Protein AF-A0A2T4TBB6-F1 (afdb_monomer_lite)

Radius of gyration: 19.06 Å; chains: 1; bounding box: 46×28×63 Å

Foldseek 3Di:
DDQWDDDQFADDDDPQKDFPDTSVVVQVVQDPPAPAPDDQKTKGKDAADPPDGSVLVVVLQVVCCVPVVKHFGMKDDDPVVRMIMTMIGQADPVVSHRDPQDLLSSLLSRLSSCVSSVHDDPSPVSDPLSVLLNQCVVPVCSLVVVLVVCVPDPDDPVVNVVSNVVSVVSSCVSVVVDD

pLDDT: mean 86.75, std 10.64, range [50.31, 97.75]

Secondary structure (DSSP, 8-state):
--SSEE--SPPPP-SSEEESS-HHHHHHTS-TT---SS-SEEEEEEE--TT--HHHHHHHHHHHHHHH--EEEEEEEETTTTEEEEEEE-B-TTT-PBP---HHHHHHHHHHHHHHTT--S-TTTT-HHHHHHHHHHH-TTHHHHHHHHHHTS---HHHHHHHHHHHHHHHHHHTTS--

Sequence (179 aa):
MQIFKARNTDLDVTSESWSKASYKEMEERIPKNLRLPRKAIREVVVPIKKENTIEDLMRINAELLKIYKIDCFQCTIDRKEGKAHLLFDYLDKETGLSYVFNSSDQKMIYAMIMMMLKYSSDREDVGKRYFLLNYYKKDQDIYRKLLDDIQHKNFSKNNYSVLKDILEYVENVCEGKVK

Structure (mmCIF, N/CA/C/O backbone):
data_AF-A0A2T4TBB6-F1
#
_entry.id   AF-A0A2T4TBB6-F1
#
loop_
_atom_site.group_PDB
_atom_site.id
_atom_site.type_symbol
_atom_site.label_atom_id
_atom_site.label_alt_id
_atom_site.label_comp_id
_atom_site.label_asym_id
_atom_site.label_entity_id
_atom_site.label_seq_id
_atom_site.pdbx_PDB_ins_code
_atom_site.Cartn_x
_atom_site.Cartn_y
_atom_site.Cartn_z
_atom_site.occupancy
_atom_site.B_iso_or_equiv
_atom_site.auth_seq_id
_atom_site.auth_comp_id
_atom_site.auth_asym_id
_atom_site.auth_atom_id
_atom_site.pdbx_PDB_model_num
ATOM 1 N N . MET A 1 1 ? -6.679 13.427 -6.369 1.00 58.19 1 MET A N 1
ATOM 2 C CA . MET A 1 1 ? -5.274 12.995 -6.218 1.00 58.19 1 MET A CA 1
ATOM 3 C C . MET A 1 1 ? -5.067 11.685 -6.963 1.00 58.19 1 MET A C 1
ATOM 5 O O . MET A 1 1 ? -5.810 10.742 -6.716 1.00 58.19 1 MET A O 1
ATOM 9 N N . GLN A 1 2 ? -4.114 11.634 -7.893 1.00 74.00 2 GLN A N 1
ATOM 10 C CA . GLN A 1 2 ? -3.711 10.393 -8.555 1.00 74.00 2 GLN A CA 1
ATOM 11 C C . GLN A 1 2 ? -2.529 9.798 -7.780 1.00 74.00 2 GLN A C 1
ATOM 13 O O . GLN A 1 2 ? -1.459 10.402 -7.756 1.00 74.00 2 GLN A O 1
ATOM 18 N N . ILE A 1 3 ? -2.753 8.659 -7.118 1.00 88.12 3 ILE A N 1
ATOM 19 C CA . ILE A 1 3 ? -1.762 7.994 -6.257 1.00 88.12 3 ILE A CA 1
ATOM 20 C C . ILE A 1 3 ? -0.688 7.312 -7.110 1.00 88.12 3 ILE A C 1
ATOM 22 O O . ILE A 1 3 ? 0.501 7.498 -6.876 1.00 88.12 3 ILE A O 1
ATOM 26 N N . PHE A 1 4 ? -1.121 6.565 -8.128 1.00 88.88 4 PHE A N 1
ATOM 27 C CA . PHE A 1 4 ? -0.239 5.857 -9.049 1.00 88.88 4 PHE A CA 1
ATOM 28 C C . PHE A 1 4 ? -0.100 6.634 -10.356 1.00 88.88 4 PHE A C 1
ATOM 30 O O . PHE A 1 4 ? -1.068 6.804 -11.113 1.00 88.88 4 PHE A O 1
ATOM 37 N N . LYS A 1 5 ? 1.113 7.106 -10.637 1.00 89.69 5 LYS A N 1
ATOM 38 C CA . LYS A 1 5 ? 1.432 7.932 -11.807 1.00 89.69 5 LYS A CA 1
ATOM 39 C C . LYS A 1 5 ? 2.081 7.089 -12.894 1.00 89.69 5 LYS A C 1
ATOM 41 O O . LYS A 1 5 ? 2.821 6.155 -12.611 1.00 89.69 5 LYS A O 1
ATOM 46 N N . ALA A 1 6 ? 1.766 7.383 -14.152 1.00 88.81 6 ALA A N 1
ATOM 47 C CA . ALA A 1 6 ? 2.432 6.727 -15.272 1.00 88.81 6 ALA A CA 1
ATOM 48 C C . ALA A 1 6 ? 3.903 7.148 -15.322 1.00 88.81 6 ALA A C 1
ATOM 50 O O . ALA A 1 6 ? 4.198 8.332 -15.177 1.00 88.81 6 ALA A O 1
ATOM 51 N N . ARG A 1 7 ? 4.793 6.188 -15.561 1.00 89.94 7 ARG A N 1
ATOM 52 C CA . ARG A 1 7 ? 6.228 6.420 -15.744 1.00 89.94 7 ARG A CA 1
ATOM 53 C C . ARG A 1 7 ? 6.682 5.714 -17.020 1.00 89.94 7 ARG A C 1
ATOM 55 O O . ARG A 1 7 ? 6.031 4.758 -17.435 1.00 89.94 7 ARG A O 1
ATOM 62 N N . ASN A 1 8 ? 7.733 6.237 -17.653 1.00 90.81 8 ASN A N 1
ATOM 63 C CA . ASN A 1 8 ? 8.230 5.777 -18.962 1.00 90.81 8 ASN A CA 1
ATOM 64 C C . ASN A 1 8 ? 9.737 5.470 -18.946 1.00 90.81 8 ASN A C 1
ATOM 66 O O . ASN A 1 8 ? 10.369 5.411 -19.996 1.00 90.81 8 ASN A O 1
ATOM 70 N N . THR A 1 9 ? 10.322 5.409 -17.755 1.00 94.25 9 THR A N 1
ATOM 71 C CA . THR A 1 9 ? 11.757 5.278 -17.516 1.00 94.25 9 THR A CA 1
ATOM 72 C C . THR A 1 9 ? 11.966 4.521 -16.213 1.00 94.25 9 THR A C 1
ATOM 74 O O . THR A 1 9 ? 11.039 4.397 -15.404 1.00 94.25 9 THR A O 1
ATOM 77 N N . ASP A 1 10 ? 13.193 4.068 -15.995 1.00 96.62 10 ASP A N 1
ATOM 78 C CA . ASP A 1 10 ? 13.620 3.518 -14.715 1.00 96.62 10 ASP A CA 1
ATOM 79 C C . ASP A 1 10 ? 13.458 4.531 -13.565 1.00 96.62 10 ASP A C 1
ATOM 81 O O . ASP A 1 10 ? 13.313 5.752 -13.764 1.00 96.62 10 ASP A O 1
ATOM 85 N N . LEU A 1 11 ? 13.432 4.006 -12.341 1.00 96.19 11 LEU A N 1
ATOM 86 C CA . LEU A 1 11 ? 13.637 4.805 -11.139 1.00 96.19 11 LEU A CA 1
ATOM 87 C C . LEU A 1 11 ? 15.082 5.304 -11.087 1.00 96.19 11 LEU A C 1
ATOM 89 O O . LEU A 1 11 ? 16.001 4.638 -11.563 1.00 96.19 11 LEU A O 1
ATOM 93 N N . ASP A 1 12 ? 15.281 6.471 -10.481 1.00 94.19 12 ASP A N 1
ATOM 94 C CA . ASP A 1 12 ? 16.625 6.976 -10.228 1.00 94.19 12 ASP A CA 1
ATOM 95 C C . ASP A 1 12 ? 17.346 6.035 -9.252 1.00 94.19 12 ASP A C 1
ATOM 97 O O . ASP A 1 12 ? 16.758 5.553 -8.280 1.00 94.19 12 ASP A O 1
ATOM 101 N N . VAL A 1 13 ? 18.615 5.733 -9.526 1.00 91.19 13 VAL A N 1
ATOM 102 C CA . VAL A 1 13 ? 19.403 4.813 -8.699 1.00 91.19 13 VAL A CA 1
ATOM 103 C C . VAL A 1 13 ? 20.019 5.583 -7.537 1.00 91.19 13 VAL A C 1
ATOM 105 O O . VAL A 1 13 ? 20.773 6.536 -7.730 1.00 91.19 13 VAL A O 1
ATOM 108 N N . THR A 1 14 ? 19.727 5.139 -6.320 1.00 91.81 14 THR A N 1
ATOM 109 C CA . THR A 1 14 ? 20.380 5.585 -5.082 1.00 91.81 14 THR A CA 1
ATOM 110 C C . THR A 1 14 ? 21.224 4.453 -4.493 1.00 91.81 14 THR A C 1
ATOM 112 O O . THR A 1 14 ? 21.230 3.331 -4.998 1.00 91.81 14 THR A O 1
ATOM 115 N N . SER A 1 15 ? 21.915 4.716 -3.379 1.00 90.81 15 SER A N 1
ATOM 116 C CA . SER A 1 15 ? 22.608 3.672 -2.607 1.00 90.81 15 SER A CA 1
ATOM 117 C C . SER A 1 15 ? 21.672 2.584 -2.064 1.00 90.81 15 SER A C 1
ATOM 119 O O . SER A 1 15 ? 22.139 1.531 -1.648 1.00 90.81 15 SER A O 1
ATOM 121 N N . GLU A 1 16 ? 20.363 2.838 -2.045 1.00 95.69 16 GLU A N 1
ATOM 122 C CA . GLU A 1 16 ? 19.333 1.939 -1.531 1.00 95.69 16 GLU A CA 1
ATOM 123 C C . GLU A 1 16 ? 18.296 1.682 -2.625 1.00 95.69 16 GLU A C 1
ATOM 125 O O . GLU A 1 16 ? 17.169 2.177 -2.582 1.00 95.69 16 GLU A O 1
ATOM 130 N N . SER A 1 17 ? 18.715 0.945 -3.650 1.00 96.69 17 SER A N 1
ATOM 131 C CA . SER A 1 17 ? 17.880 0.590 -4.796 1.00 96.69 17 SER A CA 1
ATOM 132 C C . SER A 1 17 ? 17.883 -0.911 -5.028 1.00 96.69 17 SER A C 1
ATOM 134 O O . SER A 1 17 ? 18.902 -1.582 -4.870 1.00 96.69 17 SER A O 1
ATOM 136 N N . TRP A 1 18 ? 16.739 -1.431 -5.448 1.00 97.00 18 TRP A N 1
ATOM 137 C CA . TRP A 1 18 ? 16.577 -2.806 -5.886 1.00 97.00 18 TRP A CA 1
ATOM 138 C C . TRP A 1 18 ? 15.813 -2.828 -7.205 1.00 97.00 18 TRP A C 1
ATOM 140 O O . TRP A 1 18 ? 14.831 -2.107 -7.389 1.00 97.00 18 TRP A O 1
ATOM 150 N N . SER A 1 19 ? 16.255 -3.678 -8.127 1.00 95.94 19 SER A N 1
ATOM 151 C CA . SER A 1 19 ? 15.569 -3.906 -9.393 1.00 95.94 19 SER A CA 1
ATOM 152 C C . SER A 1 19 ? 15.673 -5.368 -9.801 1.00 95.94 19 SER A C 1
ATOM 154 O O . SER A 1 19 ? 16.696 -6.016 -9.586 1.00 95.94 19 SER A O 1
ATOM 156 N N . LYS A 1 20 ? 14.600 -5.889 -10.401 1.00 94.38 20 LYS A N 1
ATOM 157 C CA . LYS A 1 20 ? 14.594 -7.207 -11.062 1.00 94.38 20 LYS A CA 1
ATOM 158 C C . LYS A 1 20 ? 14.611 -7.113 -12.590 1.00 94.38 20 LYS A C 1
ATOM 160 O O . LYS A 1 20 ? 14.799 -8.122 -13.261 1.00 94.38 20 LYS A O 1
ATOM 165 N N . ALA A 1 21 ? 14.289 -5.935 -13.119 1.00 93.69 21 ALA A N 1
ATOM 166 C CA . ALA A 1 21 ? 14.206 -5.631 -14.540 1.00 93.69 21 ALA A CA 1
ATOM 167 C C . ALA A 1 21 ? 14.263 -4.111 -14.733 1.00 93.69 21 ALA A C 1
ATOM 169 O O . ALA A 1 21 ? 13.848 -3.347 -13.856 1.00 93.69 21 ALA A O 1
ATOM 170 N N . SER A 1 22 ? 14.736 -3.686 -15.895 1.00 94.88 22 SER A N 1
ATOM 171 C CA . SER A 1 22 ? 14.577 -2.328 -16.404 1.00 94.88 22 SER A CA 1
ATOM 172 C C . SER A 1 22 ? 13.144 -2.075 -16.881 1.00 94.88 22 SER A C 1
ATOM 174 O O . SER A 1 22 ? 12.382 -2.996 -17.192 1.00 94.88 22 SER A O 1
ATOM 176 N N . TYR A 1 23 ? 12.783 -0.802 -16.997 1.00 92.81 23 TYR A N 1
ATOM 177 C CA . TYR A 1 23 ? 11.550 -0.332 -17.606 1.00 92.81 23 TYR A CA 1
ATOM 178 C C . TYR A 1 23 ? 11.399 -0.912 -19.010 1.00 92.81 23 TYR A C 1
ATOM 180 O O . TYR A 1 23 ? 10.331 -1.414 -19.346 1.00 92.81 23 TYR A O 1
ATOM 188 N N . LYS A 1 24 ? 12.472 -0.885 -19.811 1.00 91.81 24 LYS A N 1
ATOM 189 C CA . LYS A 1 24 ? 12.450 -1.371 -21.193 1.00 91.81 24 LYS A CA 1
ATOM 190 C C . LYS A 1 24 ? 12.164 -2.871 -21.259 1.00 91.81 24 LYS A C 1
ATOM 192 O O . LYS A 1 24 ? 11.292 -3.286 -22.014 1.00 91.81 24 LYS A O 1
ATOM 197 N N . GLU A 1 25 ? 12.834 -3.675 -20.435 1.00 91.38 25 GLU A N 1
ATOM 198 C CA . GLU A 1 25 ? 12.564 -5.118 -20.360 1.00 91.38 25 GLU A CA 1
ATOM 199 C C . GLU A 1 25 ? 11.127 -5.404 -19.917 1.00 91.38 25 GLU A C 1
ATOM 201 O O . GLU A 1 25 ? 10.487 -6.317 -20.435 1.00 91.38 25 GLU A O 1
ATOM 206 N N . MET A 1 26 ? 10.601 -4.631 -18.963 1.00 88.44 26 MET A N 1
ATOM 207 C CA . MET A 1 26 ? 9.211 -4.779 -18.536 1.00 88.44 26 MET A CA 1
ATOM 208 C C . MET A 1 26 ? 8.227 -4.353 -19.617 1.00 88.44 26 MET A C 1
ATOM 210 O O . MET A 1 26 ? 7.221 -5.027 -19.800 1.00 88.44 26 MET A O 1
ATOM 214 N N . GLU A 1 27 ? 8.517 -3.285 -20.354 1.00 86.69 27 GLU A N 1
ATOM 215 C CA . GLU A 1 27 ? 7.702 -2.814 -21.471 1.00 86.69 27 GLU A CA 1
ATOM 216 C C . GLU A 1 27 ? 7.641 -3.845 -22.604 1.00 86.69 27 GLU A C 1
ATOM 218 O O . GLU A 1 27 ? 6.567 -4.106 -23.140 1.00 86.69 27 GLU A O 1
ATOM 223 N N . GLU A 1 28 ? 8.760 -4.499 -22.921 1.00 86.44 28 GLU A N 1
ATOM 224 C CA . GLU A 1 28 ? 8.825 -5.566 -23.927 1.00 86.44 28 GLU A CA 1
ATOM 225 C C . GLU A 1 28 ? 8.014 -6.811 -23.537 1.00 86.44 28 GLU A C 1
ATOM 227 O O . GLU A 1 28 ? 7.519 -7.524 -24.412 1.00 86.44 28 GLU A O 1
ATOM 232 N N . ARG A 1 29 ? 7.825 -7.054 -22.233 1.00 83.31 29 ARG A N 1
ATOM 233 C CA . ARG A 1 29 ? 6.976 -8.140 -21.714 1.00 83.31 29 ARG A CA 1
ATOM 234 C C . ARG A 1 29 ? 5.483 -7.833 -21.809 1.00 83.31 29 ARG A C 1
ATOM 236 O O . ARG A 1 29 ? 4.683 -8.750 -21.644 1.00 83.31 29 ARG A O 1
ATOM 243 N N . ILE A 1 30 ? 5.093 -6.582 -22.067 1.00 77.88 30 ILE A N 1
ATOM 244 C CA . ILE A 1 30 ? 3.693 -6.190 -22.254 1.00 77.88 30 ILE A CA 1
ATOM 245 C C . ILE A 1 30 ? 3.261 -6.587 -23.673 1.00 77.88 30 ILE A C 1
ATOM 247 O O . ILE A 1 30 ? 3.804 -6.057 -24.648 1.00 77.88 30 ILE A O 1
ATOM 251 N N . PRO A 1 31 ? 2.260 -7.469 -23.842 1.00 73.56 31 PRO A N 1
ATOM 252 C CA . PRO A 1 31 ? 1.823 -7.855 -25.178 1.00 73.56 31 PRO A CA 1
ATOM 253 C C . PRO A 1 31 ? 1.280 -6.653 -25.975 1.00 73.56 31 PRO A C 1
ATOM 255 O O . PRO A 1 31 ? 0.351 -5.961 -25.561 1.00 73.56 31 PRO A O 1
ATOM 258 N N . LYS A 1 32 ? 1.858 -6.399 -27.157 1.00 71.19 32 LYS A N 1
ATOM 259 C CA . LYS A 1 32 ? 1.544 -5.225 -28.005 1.00 71.19 32 LYS A CA 1
ATOM 260 C C . LYS A 1 32 ? 0.124 -5.233 -28.584 1.00 71.19 32 LYS A C 1
ATOM 262 O O . LYS A 1 32 ? -0.366 -4.206 -29.042 1.00 71.19 32 LYS A O 1
ATOM 267 N N . ASN A 1 33 ? -0.521 -6.396 -28.596 1.00 65.31 33 ASN A N 1
ATOM 268 C CA . ASN A 1 33 ? -1.897 -6.595 -29.045 1.00 65.31 33 ASN A CA 1
ATOM 269 C C . ASN A 1 33 ? -2.940 -6.190 -27.991 1.00 65.31 33 ASN A C 1
ATOM 271 O O . ASN A 1 33 ? -4.128 -6.114 -28.309 1.00 65.31 33 ASN A O 1
ATOM 275 N N . LEU A 1 34 ? -2.526 -5.910 -26.754 1.00 63.41 34 LEU A N 1
ATOM 276 C CA . LEU A 1 34 ? -3.431 -5.434 -25.721 1.00 63.41 34 LEU A CA 1
ATOM 277 C C . LEU A 1 34 ? -3.719 -3.946 -25.894 1.00 63.41 34 LEU A C 1
ATOM 279 O O . LEU A 1 34 ? -2.840 -3.091 -25.774 1.00 63.41 34 LEU A O 1
ATOM 283 N N . ARG A 1 35 ? -4.996 -3.615 -26.097 1.00 54.56 35 ARG A N 1
ATOM 284 C CA . ARG A 1 35 ? -5.478 -2.241 -25.940 1.00 54.56 35 ARG A CA 1
ATOM 285 C C . ARG A 1 35 ? -5.531 -1.907 -24.458 1.00 54.56 35 ARG A C 1
ATOM 287 O O . ARG A 1 35 ? -6.540 -2.135 -23.797 1.00 54.56 35 ARG A O 1
ATOM 294 N N . LEU A 1 36 ? -4.435 -1.370 -23.939 1.00 58.19 36 LEU A N 1
ATOM 295 C CA . LEU A 1 36 ? -4.391 -0.914 -22.560 1.00 58.19 36 LEU A CA 1
ATOM 296 C C . LEU A 1 36 ? -5.094 0.446 -22.450 1.00 58.19 36 LEU A C 1
ATOM 298 O O . LEU A 1 36 ? -4.666 1.402 -23.100 1.00 58.19 36 LEU A O 1
ATOM 302 N N . PRO A 1 37 ? -6.146 0.589 -21.623 1.00 50.31 37 PRO A N 1
ATOM 303 C CA . PRO A 1 37 ? -6.841 1.866 -21.455 1.00 50.31 37 PRO A CA 1
ATOM 304 C C . PRO A 1 37 ? -5.953 2.946 -20.812 1.00 50.31 37 PRO A C 1
ATOM 306 O O . PRO A 1 37 ? -6.289 4.128 -20.861 1.00 50.31 37 PRO A O 1
ATOM 309 N N . ARG A 1 38 ? -4.823 2.564 -20.194 1.00 60.06 38 ARG A N 1
ATOM 310 C CA . ARG A 1 38 ? -3.782 3.443 -19.633 1.00 60.06 38 ARG A CA 1
ATOM 311 C C . ARG A 1 38 ? -2.427 2.708 -19.683 1.00 60.06 38 ARG A C 1
ATOM 313 O O . ARG A 1 38 ? -2.425 1.487 -19.731 1.00 60.06 38 ARG A O 1
ATOM 320 N N . LYS A 1 39 ? -1.275 3.402 -19.611 1.00 72.12 39 LYS A N 1
ATOM 321 C CA . LYS A 1 39 ? 0.066 2.744 -19.629 1.00 72.12 39 LYS A CA 1
ATOM 322 C C . LYS A 1 39 ? 0.150 1.624 -18.565 1.00 72.12 39 LYS A C 1
ATOM 324 O O . LYS A 1 39 ? -0.383 1.843 -17.487 1.00 72.12 39 LYS A O 1
ATOM 329 N N . ALA A 1 40 ? 0.786 0.475 -18.782 1.00 78.56 40 ALA A N 1
ATOM 330 C CA . ALA A 1 40 ? 0.776 -0.595 -17.760 1.00 78.56 40 ALA A CA 1
ATOM 331 C C . ALA A 1 40 ? 1.670 -0.289 -16.547 1.00 78.56 40 ALA A C 1
ATOM 333 O O . ALA A 1 40 ? 1.382 -0.719 -15.436 1.00 78.56 40 ALA A O 1
ATOM 334 N N . ILE A 1 41 ? 2.751 0.463 -16.759 1.00 88.94 41 ILE A N 1
ATOM 335 C CA . ILE A 1 41 ? 3.777 0.694 -15.741 1.00 88.94 41 ILE A CA 1
ATOM 336 C C . ILE A 1 41 ? 3.447 1.944 -14.922 1.00 88.94 41 ILE A C 1
ATOM 338 O O . ILE A 1 41 ? 3.109 3.007 -15.467 1.00 88.94 41 ILE A O 1
ATOM 342 N N . ARG A 1 42 ? 3.492 1.814 -13.596 1.00 90.06 42 ARG A N 1
ATOM 343 C CA . ARG A 1 42 ? 3.066 2.854 -12.657 1.00 90.06 42 ARG A CA 1
ATOM 344 C C . ARG A 1 42 ? 4.021 2.999 -11.497 1.00 90.06 42 ARG A C 1
ATOM 346 O O . ARG A 1 42 ? 4.408 2.018 -10.881 1.00 90.06 42 ARG A O 1
ATOM 353 N N . GLU A 1 43 ? 4.308 4.241 -11.157 1.00 93.69 43 GLU A N 1
ATOM 354 C CA . GLU A 1 43 ? 5.037 4.595 -9.956 1.00 93.69 43 GLU A CA 1
ATOM 355 C C . GLU A 1 43 ? 4.072 5.007 -8.847 1.00 93.69 43 GLU A C 1
ATOM 357 O O . GLU A 1 43 ? 3.118 5.761 -9.079 1.00 93.69 43 GLU A O 1
ATOM 362 N N . VAL A 1 44 ? 4.370 4.562 -7.633 1.00 93.56 44 VAL A N 1
ATOM 363 C CA . VAL A 1 44 ? 3.873 5.172 -6.402 1.00 93.56 44 VAL A CA 1
ATOM 364 C C . VAL A 1 44 ? 5.048 5.696 -5.598 1.00 93.56 44 VAL A C 1
ATOM 366 O O . VAL A 1 44 ? 6.106 5.071 -5.525 1.00 93.56 44 VAL A O 1
ATOM 369 N N . VAL A 1 45 ? 4.831 6.853 -4.987 1.00 94.56 45 VAL A N 1
ATOM 370 C CA . VAL A 1 45 ? 5.788 7.476 -4.083 1.00 94.56 45 VAL A CA 1
ATOM 371 C C . VAL A 1 45 ? 5.157 7.504 -2.705 1.00 94.56 45 VAL A C 1
ATOM 373 O O . VAL A 1 45 ? 4.037 7.994 -2.550 1.00 94.56 45 VAL A O 1
ATOM 376 N N . VAL A 1 46 ? 5.860 6.958 -1.721 1.00 93.62 46 VAL A N 1
ATOM 377 C CA . VAL A 1 46 ? 5.392 6.865 -0.337 1.00 93.62 46 VAL A CA 1
ATOM 378 C C . VAL A 1 46 ? 6.420 7.486 0.597 1.00 93.62 46 VAL A C 1
ATOM 380 O O . VAL A 1 46 ? 7.619 7.325 0.370 1.00 93.62 46 VAL A O 1
ATOM 383 N N . PRO A 1 47 ? 6.001 8.207 1.644 1.00 93.19 47 PRO A N 1
ATOM 384 C CA . PRO A 1 47 ? 6.936 8.650 2.658 1.00 93.19 47 PRO A CA 1
ATOM 385 C C . PRO A 1 47 ? 7.424 7.450 3.477 1.00 93.19 47 PRO A C 1
ATOM 387 O O . PRO A 1 47 ? 6.704 6.468 3.680 1.00 93.19 47 PRO A O 1
ATOM 390 N N . ILE A 1 48 ? 8.653 7.552 3.964 1.00 93.50 48 ILE A N 1
ATOM 391 C CA . ILE A 1 48 ? 9.292 6.529 4.790 1.00 93.50 48 ILE A CA 1
ATOM 392 C C . ILE A 1 48 ? 9.837 7.143 6.074 1.00 93.50 48 ILE A C 1
ATOM 394 O O . ILE A 1 48 ? 10.043 8.352 6.185 1.00 93.50 48 ILE A O 1
ATOM 398 N N . LYS A 1 49 ? 10.096 6.289 7.055 1.00 93.38 49 LYS A N 1
ATOM 399 C CA . LYS A 1 49 ? 10.859 6.620 8.253 1.00 93.38 49 LYS A CA 1
ATOM 400 C C . LYS A 1 49 ? 12.330 6.255 8.076 1.00 93.38 49 LYS A C 1
ATOM 402 O O . LYS A 1 49 ? 12.709 5.530 7.154 1.00 93.38 49 LYS A O 1
ATOM 407 N N . LYS A 1 50 ? 13.167 6.742 8.993 1.00 93.31 50 LYS A N 1
ATOM 408 C CA . LYS A 1 50 ? 14.615 6.496 8.980 1.00 93.31 50 LYS A CA 1
ATOM 409 C C . LYS A 1 50 ? 14.942 5.003 9.087 1.00 93.31 50 LYS A C 1
ATOM 411 O O . LYS A 1 50 ? 15.900 4.552 8.478 1.00 93.31 50 LYS A O 1
ATOM 416 N N . GLU A 1 51 ? 14.139 4.255 9.836 1.00 94.56 51 GLU A N 1
ATOM 417 C CA . GLU A 1 51 ? 14.313 2.822 10.062 1.00 94.56 51 GLU A CA 1
ATOM 418 C C . GLU A 1 51 ? 13.823 1.929 8.913 1.00 94.56 51 GLU A C 1
ATOM 420 O O . GLU A 1 51 ? 14.148 0.747 8.915 1.00 94.56 51 GLU A O 1
ATOM 425 N N . ASN A 1 52 ? 13.046 2.450 7.953 1.00 96.00 52 ASN A N 1
ATOM 426 C CA . ASN A 1 52 ? 12.571 1.628 6.838 1.00 96.00 52 ASN A CA 1
ATOM 427 C C . ASN A 1 52 ? 13.719 1.303 5.881 1.00 96.00 52 ASN A C 1
ATOM 429 O O . ASN A 1 52 ? 14.465 2.215 5.530 1.00 96.00 52 ASN A O 1
ATOM 433 N N . THR A 1 53 ? 13.830 0.055 5.424 1.00 96.50 53 THR A N 1
ATOM 434 C CA . THR A 1 53 ? 14.910 -0.414 4.534 1.00 96.50 53 THR A CA 1
ATOM 435 C C . THR A 1 53 ? 14.397 -0.880 3.170 1.00 96.50 53 THR A C 1
ATOM 437 O O . THR A 1 53 ? 13.190 -1.012 2.949 1.00 96.50 53 THR A O 1
ATOM 440 N N . ILE A 1 54 ? 15.308 -1.159 2.233 1.00 96.44 54 ILE A N 1
ATOM 441 C CA . ILE A 1 54 ? 14.940 -1.723 0.927 1.00 96.44 54 ILE A CA 1
ATOM 442 C C . ILE A 1 54 ? 14.260 -3.097 1.082 1.00 96.44 54 ILE A C 1
ATOM 444 O O . ILE A 1 54 ? 13.306 -3.403 0.368 1.00 96.44 54 ILE A O 1
ATOM 448 N N . GLU A 1 55 ? 14.652 -3.890 2.084 1.00 96.00 55 GLU A N 1
ATOM 449 C CA . GLU A 1 55 ? 14.030 -5.179 2.406 1.00 96.00 55 GLU A CA 1
ATOM 450 C C . GLU A 1 55 ? 12.588 -5.025 2.906 1.00 96.00 55 GLU A C 1
ATOM 452 O O . GLU A 1 55 ? 11.762 -5.901 2.642 1.00 96.00 55 GLU A O 1
ATOM 457 N N . ASP A 1 56 ? 12.244 -3.925 3.595 1.00 96.56 56 ASP A N 1
ATOM 458 C CA . ASP A 1 56 ? 10.840 -3.614 3.903 1.00 96.56 56 ASP A CA 1
ATOM 459 C C . ASP A 1 56 ? 10.027 -3.457 2.614 1.00 96.56 56 ASP A C 1
ATOM 461 O O . ASP A 1 56 ? 8.941 -4.029 2.495 1.00 96.56 56 ASP A O 1
ATOM 465 N N . LEU A 1 57 ? 10.565 -2.730 1.628 1.00 96.44 57 LEU A N 1
ATOM 466 C CA . LEU A 1 57 ? 9.910 -2.530 0.331 1.00 96.44 57 LEU A CA 1
ATOM 467 C C . LEU A 1 57 ? 9.778 -3.845 -0.446 1.00 96.44 57 LEU A C 1
ATOM 469 O O . LEU A 1 57 ? 8.741 -4.092 -1.062 1.00 96.44 57 LEU A O 1
ATOM 473 N N . MET A 1 58 ? 10.776 -4.728 -0.369 1.00 94.94 58 MET A N 1
ATOM 474 C CA . MET A 1 58 ? 10.700 -6.065 -0.968 1.00 94.94 58 MET A CA 1
ATOM 475 C C . MET A 1 58 ? 9.642 -6.949 -0.291 1.00 94.94 58 MET A C 1
ATOM 477 O O . MET A 1 58 ? 8.904 -7.656 -0.979 1.00 94.94 58 MET A O 1
ATOM 481 N N . ARG A 1 59 ? 9.504 -6.890 1.041 1.00 95.56 59 ARG A N 1
ATOM 482 C CA . ARG A 1 59 ? 8.419 -7.585 1.760 1.00 95.56 59 ARG A CA 1
ATOM 483 C C . ARG A 1 59 ? 7.044 -7.065 1.351 1.00 95.56 59 ARG A C 1
ATOM 485 O O . ARG A 1 59 ? 6.125 -7.853 1.149 1.00 95.56 59 ARG A O 1
ATOM 492 N N . ILE A 1 60 ? 6.911 -5.749 1.199 1.00 94.81 60 ILE A N 1
ATOM 493 C CA . ILE A 1 60 ? 5.685 -5.117 0.699 1.00 94.81 60 ILE A CA 1
ATOM 494 C C . ILE A 1 60 ? 5.367 -5.614 -0.711 1.00 94.81 60 ILE A C 1
ATOM 496 O O . ILE A 1 60 ? 4.223 -5.976 -0.973 1.00 94.81 60 ILE A O 1
ATOM 500 N N . ASN A 1 61 ? 6.365 -5.698 -1.595 1.00 93.25 61 ASN A N 1
ATOM 501 C CA . ASN A 1 61 ? 6.171 -6.251 -2.932 1.00 93.25 61 ASN A CA 1
ATOM 502 C C . ASN A 1 61 ? 5.598 -7.677 -2.893 1.00 93.25 61 ASN A C 1
ATOM 504 O O . ASN A 1 61 ? 4.608 -7.957 -3.563 1.00 93.25 61 ASN A O 1
ATOM 508 N N . ALA A 1 62 ? 6.177 -8.563 -2.080 1.00 92.75 62 ALA A N 1
ATOM 509 C CA . ALA A 1 62 ? 5.712 -9.946 -1.975 1.00 92.75 62 ALA A CA 1
ATOM 510 C C . ALA A 1 62 ? 4.231 -10.040 -1.555 1.00 92.75 62 ALA A C 1
ATOM 512 O O . ALA A 1 62 ? 3.465 -10.814 -2.132 1.00 92.75 62 ALA A O 1
ATOM 513 N N . GLU A 1 63 ? 3.805 -9.215 -0.597 1.00 92.44 63 GLU A N 1
ATOM 514 C CA . GLU A 1 63 ? 2.406 -9.167 -0.159 1.00 92.44 63 GLU A CA 1
ATOM 515 C C . GLU A 1 63 ? 1.475 -8.562 -1.223 1.00 92.44 63 GLU A C 1
ATOM 517 O O . GLU A 1 63 ? 0.371 -9.064 -1.445 1.00 92.44 63 GLU A O 1
ATOM 522 N N . LEU A 1 64 ? 1.917 -7.521 -1.936 1.00 90.19 64 LEU A N 1
ATOM 523 C CA . LEU A 1 64 ? 1.144 -6.926 -3.029 1.00 90.19 64 LEU A CA 1
ATOM 524 C C . LEU A 1 64 ? 0.957 -7.896 -4.199 1.00 90.19 64 LEU A C 1
ATOM 526 O O . LEU A 1 64 ? -0.155 -8.013 -4.716 1.00 90.19 64 LEU A O 1
ATOM 530 N N . LEU A 1 65 ? 1.998 -8.644 -4.560 1.00 88.50 65 LEU A N 1
ATOM 531 C CA . LEU A 1 65 ? 1.916 -9.689 -5.576 1.00 88.50 65 LEU A CA 1
ATOM 532 C C . LEU A 1 65 ? 0.948 -10.796 -5.156 1.00 88.50 65 LEU A C 1
ATOM 534 O O . LEU A 1 65 ? 0.152 -11.269 -5.964 1.00 88.50 65 LEU A O 1
ATOM 538 N N . LYS A 1 66 ? 0.962 -11.189 -3.880 1.00 88.00 66 LYS A N 1
ATOM 539 C CA . LYS A 1 66 ? 0.062 -12.217 -3.351 1.00 88.00 66 LYS A CA 1
ATOM 540 C C . LYS A 1 66 ? -1.409 -11.795 -3.412 1.00 88.00 66 LYS A C 1
ATOM 542 O O . LYS A 1 66 ? -2.240 -12.590 -3.850 1.00 88.00 66 LYS A O 1
ATOM 547 N N . ILE A 1 67 ? -1.722 -10.573 -2.974 1.00 86.00 67 ILE A N 1
ATOM 548 C CA . ILE A 1 67 ? -3.104 -10.096 -2.785 1.00 86.00 67 ILE A CA 1
ATOM 549 C C . ILE A 1 67 ? -3.682 -9.475 -4.060 1.00 86.00 67 ILE A C 1
ATOM 551 O O . ILE A 1 67 ? -4.826 -9.749 -4.411 1.00 86.00 67 ILE A O 1
ATOM 555 N N . TYR A 1 68 ? -2.905 -8.634 -4.741 1.00 83.50 68 TYR A N 1
ATOM 556 C CA . TYR A 1 68 ? -3.368 -7.819 -5.868 1.00 83.50 68 TYR A CA 1
ATOM 557 C C . TYR A 1 68 ? -2.802 -8.268 -7.215 1.00 83.50 68 TYR A C 1
ATOM 559 O O . TYR A 1 68 ? -3.164 -7.681 -8.231 1.00 83.50 68 TYR A O 1
ATOM 567 N N . LYS A 1 69 ? -1.915 -9.276 -7.236 1.00 83.12 69 LYS A N 1
ATOM 568 C CA . LYS A 1 69 ? -1.244 -9.769 -8.453 1.00 83.12 69 LYS A CA 1
ATOM 569 C C . LYS A 1 69 ? -0.430 -8.698 -9.193 1.00 83.12 69 LYS A C 1
ATOM 571 O O . LYS A 1 69 ? -0.110 -8.879 -10.360 1.00 83.12 69 LYS A O 1
ATOM 576 N N . ILE A 1 70 ? -0.063 -7.613 -8.505 1.00 84.75 70 ILE A N 1
ATOM 577 C CA . ILE A 1 70 ? 0.824 -6.567 -9.030 1.00 84.75 70 ILE A CA 1
ATOM 578 C C . ILE A 1 70 ? 2.254 -6.831 -8.608 1.00 84.75 70 ILE A C 1
ATOM 580 O O . ILE A 1 70 ? 2.497 -7.236 -7.471 1.00 84.75 70 ILE A O 1
ATOM 584 N N . ASP A 1 71 ? 3.201 -6.552 -9.492 1.00 88.31 71 ASP A N 1
ATOM 585 C CA . ASP A 1 71 ? 4.594 -6.870 -9.240 1.00 88.31 71 ASP A CA 1
ATOM 586 C C . ASP A 1 71 ? 5.443 -5.593 -9.283 1.00 88.31 71 ASP A C 1
ATOM 588 O O . ASP A 1 71 ? 5.635 -4.957 -10.323 1.00 88.31 71 ASP A O 1
ATOM 592 N N . CYS A 1 72 ? 5.978 -5.200 -8.128 1.00 93.00 72 CYS A N 1
ATOM 593 C CA . CYS A 1 72 ? 7.003 -4.166 -8.050 1.00 93.00 72 CYS A CA 1
ATOM 594 C C . CYS A 1 72 ? 8.278 -4.720 -8.683 1.00 93.00 72 CYS A C 1
ATOM 596 O O . CYS A 1 72 ? 8.781 -5.779 -8.293 1.00 93.00 72 CYS A O 1
ATOM 598 N N . PHE A 1 73 ? 8.799 -4.048 -9.700 1.00 94.12 73 PHE A N 1
ATOM 599 C CA . PHE A 1 73 ? 10.017 -4.474 -10.384 1.00 94.12 73 PHE A CA 1
ATOM 600 C C . PHE A 1 73 ? 11.211 -3.563 -10.127 1.00 94.12 73 PHE A C 1
ATOM 602 O O . PHE A 1 73 ? 12.341 -3.988 -10.370 1.00 94.12 73 PHE A O 1
ATOM 609 N N . GLN A 1 74 ? 10.971 -2.367 -9.587 1.00 96.88 74 GLN A N 1
ATOM 610 C CA . GLN A 1 74 ? 12.011 -1.488 -9.065 1.00 96.88 74 GLN A CA 1
ATOM 611 C C . GLN A 1 74 ? 11.526 -0.786 -7.810 1.00 96.88 74 GLN A C 1
ATOM 613 O O . GLN A 1 74 ? 10.388 -0.317 -7.755 1.00 96.88 74 GLN A O 1
ATOM 618 N N . CYS A 1 75 ? 12.408 -0.649 -6.834 1.00 97.38 75 CYS A N 1
ATOM 619 C CA . CYS A 1 75 ? 12.210 0.272 -5.735 1.00 97.38 75 CYS A CA 1
ATOM 620 C C . CYS A 1 75 ? 13.506 1.001 -5.396 1.00 97.38 75 CYS A C 1
ATOM 622 O O . CYS A 1 75 ? 14.595 0.439 -5.476 1.00 97.38 75 CYS A O 1
ATOM 624 N N . THR A 1 76 ? 13.354 2.255 -4.994 1.00 97.56 76 THR A N 1
ATOM 625 C CA . THR A 1 76 ? 14.447 3.141 -4.604 1.00 97.56 76 THR A CA 1
ATOM 626 C C . THR A 1 76 ? 14.041 3.874 -3.339 1.00 97.56 76 THR A C 1
ATOM 628 O O . THR A 1 76 ? 12.901 4.331 -3.222 1.00 97.56 76 THR A O 1
ATOM 631 N N . ILE A 1 77 ? 14.975 4.034 -2.408 1.00 97.75 77 ILE A N 1
ATOM 632 C CA . ILE A 1 77 ? 14.829 4.941 -1.274 1.00 97.75 77 ILE A CA 1
ATOM 633 C C . ILE A 1 77 ? 15.623 6.224 -1.532 1.00 97.75 77 ILE A C 1
ATOM 635 O O . ILE A 1 77 ? 16.842 6.193 -1.706 1.00 97.75 77 ILE A O 1
ATOM 639 N N . ASP A 1 78 ? 14.925 7.359 -1.501 1.00 96.50 78 ASP A N 1
ATOM 640 C CA . ASP A 1 78 ? 15.515 8.692 -1.440 1.00 96.50 78 ASP A CA 1
ATOM 641 C C . ASP A 1 78 ? 15.467 9.200 0.009 1.00 96.50 78 ASP A C 1
ATOM 643 O O . ASP A 1 78 ? 14.443 9.668 0.521 1.00 96.50 78 ASP A O 1
ATOM 647 N N . ARG A 1 79 ? 16.614 9.113 0.691 1.00 94.94 79 ARG A N 1
ATOM 648 C CA . ARG A 1 79 ? 16.769 9.590 2.073 1.00 94.94 79 ARG A CA 1
ATOM 649 C C . ARG A 1 79 ? 16.757 11.109 2.196 1.00 94.94 79 ARG A C 1
ATOM 651 O O . ARG A 1 79 ? 16.424 11.604 3.269 1.00 94.94 79 ARG A O 1
ATOM 658 N N . LYS A 1 80 ? 17.110 11.842 1.137 1.00 93.81 80 LYS A N 1
ATOM 659 C CA . LYS A 1 80 ? 17.104 13.309 1.137 1.00 93.81 80 LYS A CA 1
ATOM 660 C C . LYS A 1 80 ? 15.670 13.828 1.144 1.00 93.81 80 LYS A C 1
ATOM 662 O O . LYS A 1 80 ? 15.374 14.783 1.854 1.00 93.81 80 LYS A O 1
ATOM 667 N N . GLU A 1 81 ? 14.786 13.175 0.395 1.00 93.44 81 GLU A N 1
ATOM 668 C CA . GLU A 1 81 ? 13.360 13.509 0.371 1.00 93.44 81 GLU A CA 1
ATOM 669 C C . GLU A 1 81 ? 12.526 12.777 1.431 1.00 93.44 81 GLU A C 1
ATOM 671 O O . GLU A 1 81 ? 11.368 13.138 1.650 1.00 93.44 81 GLU A O 1
ATOM 676 N N . GLY A 1 82 ? 13.085 11.756 2.088 1.00 94.00 82 GLY A N 1
ATOM 677 C CA . GLY A 1 82 ? 12.355 10.928 3.049 1.00 94.00 82 GLY A CA 1
ATOM 678 C C . GLY A 1 82 ? 11.259 10.093 2.384 1.00 94.00 82 GLY A C 1
ATOM 679 O O . GLY A 1 82 ? 10.183 9.906 2.960 1.00 94.00 82 GLY A O 1
ATOM 680 N N . LYS A 1 83 ? 11.508 9.614 1.159 1.00 95.31 83 LYS A N 1
ATOM 681 C CA . LYS A 1 83 ? 10.528 8.894 0.337 1.00 95.31 83 LYS A CA 1
ATOM 682 C C . LYS A 1 83 ? 11.096 7.602 -0.230 1.00 95.31 83 LYS A C 1
ATOM 684 O O . LYS A 1 83 ? 12.294 7.467 -0.457 1.00 95.31 83 LYS A O 1
ATOM 689 N N . ALA A 1 84 ? 10.198 6.669 -0.502 1.00 96.75 84 ALA A N 1
ATOM 690 C CA . ALA A 1 84 ? 10.451 5.527 -1.353 1.00 96.75 84 ALA A CA 1
ATOM 691 C C . ALA A 1 84 ? 9.644 5.652 -2.643 1.00 96.75 84 ALA A C 1
ATOM 693 O O . ALA A 1 84 ? 8.476 6.047 -2.636 1.00 96.75 84 ALA A O 1
ATOM 694 N N . HIS A 1 85 ? 10.282 5.269 -3.736 1.00 97.44 85 HIS A N 1
ATOM 695 C CA . HIS A 1 85 ? 9.709 5.177 -5.064 1.00 97.44 85 HIS A CA 1
ATOM 696 C C . HIS A 1 85 ? 9.573 3.699 -5.405 1.00 97.44 85 HIS A C 1
ATOM 698 O O . HIS A 1 85 ? 10.517 2.933 -5.217 1.00 97.44 85 HIS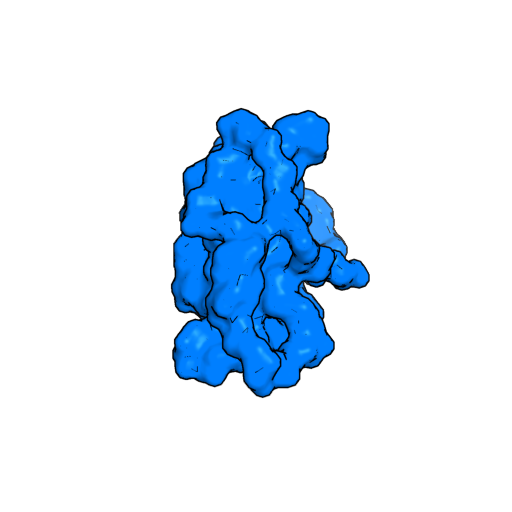 A O 1
ATOM 704 N N . LEU A 1 86 ? 8.396 3.280 -5.859 1.00 96.44 86 LEU A N 1
ATOM 705 C CA . LEU A 1 86 ? 8.117 1.895 -6.221 1.00 96.44 86 LEU A CA 1
ATOM 706 C C . LEU A 1 86 ? 7.462 1.858 -7.597 1.00 96.44 86 LEU A C 1
ATOM 708 O O . LEU A 1 86 ? 6.444 2.518 -7.821 1.00 96.44 86 LEU A O 1
ATOM 712 N N . LEU A 1 87 ? 8.037 1.075 -8.503 1.00 95.25 87 LEU A N 1
ATOM 713 C CA . LEU A 1 87 ? 7.610 0.944 -9.888 1.00 95.25 87 LEU A CA 1
ATOM 714 C C . LEU A 1 87 ? 6.989 -0.434 -10.114 1.00 95.25 87 LEU A C 1
ATOM 716 O O . LEU A 1 87 ? 7.641 -1.464 -9.950 1.00 95.25 87 LEU A O 1
ATOM 720 N N . PHE A 1 88 ? 5.717 -0.432 -10.493 1.00 91.56 88 PHE A N 1
ATOM 721 C CA . PHE A 1 88 ? 4.876 -1.613 -10.642 1.00 91.56 88 PHE A CA 1
ATOM 722 C C . PHE A 1 88 ? 4.510 -1.861 -12.098 1.00 91.56 88 PHE A C 1
ATOM 724 O O . PHE A 1 88 ? 4.288 -0.910 -12.856 1.00 91.56 88 PHE A O 1
ATOM 731 N N . ASP A 1 89 ? 4.351 -3.133 -12.456 1.00 86.56 89 ASP A N 1
ATOM 732 C CA . ASP A 1 89 ? 3.545 -3.527 -13.605 1.00 86.56 89 ASP A CA 1
ATOM 733 C C . ASP A 1 89 ? 2.090 -3.772 -13.167 1.00 86.56 89 ASP A C 1
ATOM 735 O O . ASP A 1 89 ? 1.788 -4.427 -12.172 1.00 86.56 89 ASP A O 1
ATOM 739 N N . TYR A 1 90 ? 1.138 -3.163 -13.869 1.00 81.12 90 TYR A N 1
ATOM 740 C CA . TYR A 1 90 ? -0.284 -3.446 -13.672 1.00 81.12 90 TYR A CA 1
ATOM 741 C C . TYR A 1 90 ? -0.731 -4.399 -14.769 1.00 81.12 90 TYR A C 1
ATOM 743 O O . TYR A 1 90 ? -1.484 -4.016 -15.664 1.00 81.12 90 TYR A O 1
ATOM 751 N N . LEU A 1 91 ? -0.206 -5.620 -14.718 1.00 74.88 91 LEU A N 1
ATOM 752 C CA . LEU A 1 91 ? -0.470 -6.683 -15.677 1.00 74.88 91 LEU A CA 1
ATOM 753 C C . LEU A 1 91 ? -0.933 -7.920 -14.925 1.00 74.88 91 LEU A C 1
ATOM 755 O O . LEU A 1 91 ? -0.204 -8.467 -14.102 1.00 74.88 91 LEU A O 1
ATOM 759 N N . ASP A 1 92 ? -2.139 -8.371 -15.235 1.00 68.25 92 ASP A N 1
ATOM 760 C CA . ASP A 1 92 ? -2.551 -9.706 -14.852 1.00 68.25 92 ASP A CA 1
ATOM 761 C C . ASP A 1 92 ? -1.807 -10.700 -15.747 1.00 68.25 92 ASP A C 1
ATOM 763 O O . ASP A 1 92 ? -2.037 -10.768 -16.955 1.00 68.25 92 ASP A O 1
ATOM 767 N N . LYS A 1 93 ? -0.869 -11.445 -15.158 1.00 65.06 93 LYS A N 1
ATOM 768 C CA . LYS A 1 93 ? -0.040 -12.415 -15.884 1.00 65.06 93 LYS A CA 1
ATOM 769 C C . LYS A 1 93 ? -0.842 -13.631 -16.367 1.00 65.06 93 LYS A C 1
ATOM 771 O O . LYS A 1 93 ? -0.370 -14.321 -17.263 1.00 65.06 93 LYS A O 1
ATOM 776 N N . GLU A 1 94 ? -2.023 -13.890 -15.802 1.00 64.31 94 GLU A N 1
ATOM 777 C CA . GLU A 1 94 ? -2.889 -15.009 -16.191 1.00 64.31 94 GLU A CA 1
ATOM 778 C C . GLU A 1 94 ? -3.775 -14.639 -17.385 1.00 64.31 94 GLU A C 1
ATOM 780 O O . GLU A 1 94 ? -3.908 -15.420 -18.325 1.00 64.31 94 GLU A O 1
ATOM 785 N N . THR A 1 95 ? -4.351 -13.434 -17.383 1.00 63.59 95 THR A N 1
ATOM 786 C CA . THR A 1 95 ? -5.265 -12.986 -18.453 1.00 63.59 95 THR A CA 1
ATOM 787 C C . THR A 1 95 ? -4.583 -12.136 -19.524 1.00 63.59 95 THR A C 1
ATOM 789 O O . THR A 1 95 ? -5.154 -11.891 -20.588 1.00 63.59 95 THR A O 1
ATOM 792 N N . GLY A 1 96 ? -3.372 -11.648 -19.249 1.00 62.34 96 GLY A N 1
ATOM 793 C CA . GLY A 1 96 ? -2.665 -10.671 -20.069 1.00 62.34 96 GLY A CA 1
ATOM 794 C C . GLY A 1 96 ? -3.284 -9.273 -20.016 1.00 62.34 96 GLY A C 1
ATOM 795 O O . GLY A 1 96 ? -2.737 -8.356 -20.609 1.00 62.34 96 GLY A O 1
ATOM 796 N N . LEU A 1 97 ? -4.405 -9.052 -19.329 1.00 61.41 97 LEU A N 1
ATOM 797 C CA . LEU A 1 97 ? -5.060 -7.745 -19.296 1.00 61.41 97 LEU A CA 1
ATOM 798 C C . LEU A 1 97 ? -4.337 -6.797 -18.332 1.00 61.41 97 LEU A C 1
ATOM 800 O O . LEU A 1 97 ? -3.872 -7.206 -17.268 1.00 61.41 97 LEU A O 1
ATOM 804 N N . SER A 1 98 ? -4.275 -5.497 -18.652 1.00 64.31 98 SER A N 1
ATOM 805 C CA . SER A 1 98 ? -3.881 -4.540 -17.613 1.00 64.31 98 SER A CA 1
ATOM 806 C C . SER A 1 98 ? -4.979 -4.428 -16.575 1.00 64.31 98 SER A C 1
ATOM 808 O O . SER A 1 98 ? -6.127 -4.126 -16.923 1.00 64.31 98 SER A O 1
ATOM 810 N N . TYR A 1 99 ? -4.612 -4.544 -15.307 1.00 67.56 99 TYR A N 1
ATOM 811 C CA . TYR A 1 99 ? -5.545 -4.282 -14.227 1.00 67.56 99 TYR A CA 1
ATOM 812 C C . TYR A 1 99 ? -5.819 -2.777 -14.132 1.00 67.56 99 TYR A C 1
ATOM 814 O O . TYR A 1 99 ? -4.924 -1.966 -13.869 1.00 67.56 99 TYR A O 1
ATOM 822 N N . VAL A 1 100 ? -7.073 -2.374 -14.347 1.00 66.50 100 VAL A N 1
ATOM 823 C CA . VAL A 1 100 ? -7.494 -0.991 -14.107 1.00 66.50 100 VAL A CA 1
ATOM 824 C C . VAL A 1 100 ? -7.918 -0.874 -12.654 1.00 66.50 100 VAL A C 1
ATOM 826 O O . VAL A 1 100 ? -9.097 -0.969 -12.329 1.00 66.50 100 VAL A O 1
ATOM 829 N N . PHE A 1 101 ? -6.951 -0.631 -11.773 1.00 72.38 101 PHE A N 1
ATOM 830 C CA . PHE A 1 101 ? -7.265 -0.274 -10.396 1.00 72.38 101 PHE A CA 1
ATOM 831 C C . PHE A 1 101 ? -8.013 1.055 -10.367 1.00 72.38 101 PHE A C 1
ATOM 833 O O . PHE A 1 101 ? -7.504 2.106 -10.794 1.00 72.38 101 PHE A O 1
ATOM 840 N N . ASN A 1 102 ? -9.243 1.001 -9.864 1.00 81.62 102 ASN A N 1
ATOM 841 C CA . ASN A 1 102 ? -10.047 2.191 -9.657 1.00 81.62 102 ASN A CA 1
ATOM 842 C C . ASN A 1 102 ? -9.450 3.030 -8.506 1.00 81.62 102 ASN A C 1
ATOM 844 O O . ASN A 1 102 ? -8.431 2.691 -7.898 1.00 81.62 102 ASN A O 1
ATOM 848 N N . SER A 1 103 ? -10.059 4.176 -8.211 1.00 84.69 103 SER A N 1
ATOM 849 C CA . SER A 1 103 ? -9.560 5.058 -7.151 1.00 84.69 103 SER A CA 1
ATOM 850 C C . SER A 1 103 ? -9.586 4.408 -5.762 1.00 84.69 103 SER A C 1
ATOM 852 O O . SER A 1 103 ? -8.717 4.707 -4.945 1.00 84.69 103 SER A O 1
ATOM 854 N N . SER A 1 104 ? -10.546 3.523 -5.489 1.00 87.81 104 SER A N 1
ATOM 855 C CA . SER A 1 104 ? -10.647 2.782 -4.228 1.00 87.81 104 SER A CA 1
ATOM 856 C C . SER A 1 104 ? -9.545 1.739 -4.103 1.00 87.81 104 SER A C 1
ATOM 858 O O . SER A 1 104 ? -8.932 1.642 -3.043 1.00 87.81 104 SER A O 1
ATOM 860 N N . ASP A 1 105 ? -9.236 1.015 -5.177 1.00 87.00 105 ASP A N 1
ATOM 861 C CA . ASP A 1 105 ? -8.163 0.021 -5.168 1.00 87.00 105 ASP A CA 1
ATOM 862 C C . ASP A 1 105 ? -6.798 0.678 -4.954 1.00 87.00 105 ASP A C 1
ATOM 864 O O . ASP A 1 105 ? -6.016 0.245 -4.112 1.00 87.00 105 ASP A O 1
ATOM 868 N N . GLN A 1 106 ? -6.535 1.792 -5.645 1.00 88.69 106 GLN A N 1
ATOM 869 C CA . GLN A 1 106 ? -5.302 2.559 -5.452 1.00 88.69 106 GLN A CA 1
ATOM 870 C C . GLN A 1 106 ? -5.155 3.037 -4.002 1.00 88.69 106 GLN A C 1
ATOM 872 O O . GLN A 1 106 ? -4.060 2.988 -3.444 1.00 88.69 106 GLN A O 1
ATOM 877 N N . LYS A 1 107 ? -6.254 3.469 -3.372 1.00 91.38 107 LYS A N 1
ATOM 878 C CA . LYS A 1 107 ? -6.266 3.869 -1.958 1.00 91.38 107 LYS A CA 1
ATOM 879 C C . LYS A 1 107 ? -6.071 2.679 -1.016 1.00 91.38 107 LYS A C 1
ATOM 881 O O . LYS A 1 107 ? -5.353 2.823 -0.032 1.00 91.38 107 LYS A O 1
ATOM 886 N N . MET A 1 108 ? -6.648 1.515 -1.324 1.00 91.12 108 MET A N 1
ATOM 887 C CA . MET A 1 108 ? -6.426 0.270 -0.576 1.00 91.12 108 MET A CA 1
ATOM 888 C C . MET A 1 108 ? -4.958 -0.159 -0.615 1.00 91.12 108 MET A C 1
ATOM 890 O O . MET A 1 108 ? -4.377 -0.404 0.442 1.00 91.12 108 MET A O 1
ATOM 894 N N . ILE A 1 109 ? -4.359 -0.204 -1.809 1.00 91.88 109 ILE A N 1
ATOM 895 C CA . ILE A 1 109 ? -2.952 -0.573 -2.012 1.00 91.88 109 ILE A CA 1
ATOM 896 C C . ILE A 1 109 ? -2.044 0.424 -1.292 1.00 91.88 109 ILE A C 1
ATOM 898 O O . ILE A 1 109 ? -1.173 0.025 -0.525 1.00 91.88 109 ILE A O 1
ATOM 902 N N . TYR A 1 110 ? -2.272 1.726 -1.474 1.00 92.38 110 TYR A N 1
ATOM 903 C CA . TYR A 1 110 ? -1.474 2.750 -0.804 1.00 92.38 110 TYR A CA 1
ATOM 904 C C . TYR A 1 110 ? -1.578 2.648 0.719 1.00 92.38 110 TYR A C 1
ATOM 906 O O . TYR A 1 110 ? -0.558 2.610 1.396 1.00 92.38 110 TYR A O 1
ATOM 91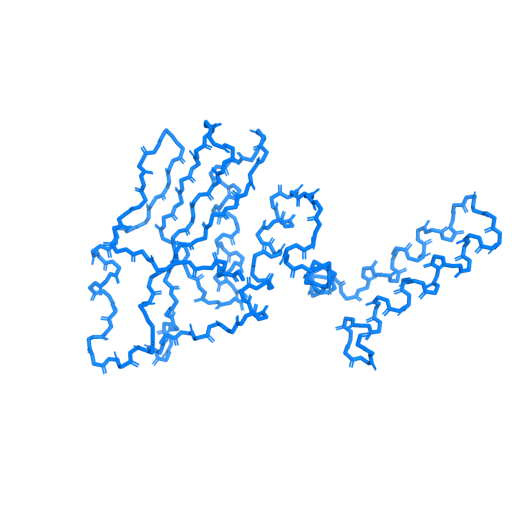4 N N . ALA A 1 111 ? -2.790 2.532 1.273 1.00 92.06 111 ALA A N 1
ATOM 915 C CA . ALA A 1 111 ? -2.980 2.358 2.712 1.00 92.06 111 ALA A CA 1
ATOM 916 C C . ALA A 1 111 ? -2.264 1.105 3.245 1.00 92.06 111 ALA A C 1
ATOM 918 O O . ALA A 1 111 ? -1.690 1.154 4.331 1.00 92.06 111 ALA A O 1
ATOM 919 N N . MET A 1 112 ? -2.241 0.013 2.475 1.00 92.81 112 MET A N 1
ATOM 920 C CA . MET A 1 112 ? -1.503 -1.200 2.827 1.00 92.81 112 MET A CA 1
ATOM 921 C C . MET A 1 112 ? 0.011 -0.959 2.872 1.00 92.81 112 MET A C 1
ATOM 923 O O . MET A 1 112 ? 0.641 -1.313 3.868 1.00 92.81 112 MET A O 1
ATOM 927 N N . ILE A 1 113 ? 0.584 -0.315 1.845 1.00 93.88 113 ILE A N 1
ATOM 928 C CA . ILE A 1 113 ? 2.014 0.041 1.803 1.00 93.88 113 ILE A CA 1
ATOM 929 C C . ILE A 1 113 ? 2.374 0.883 3.034 1.00 93.88 113 ILE A C 1
ATOM 931 O O . ILE A 1 113 ? 3.285 0.539 3.785 1.00 93.88 113 ILE A O 1
ATOM 935 N N . MET A 1 114 ? 1.602 1.939 3.295 1.00 92.19 114 MET A N 1
ATOM 936 C CA . MET A 1 114 ? 1.805 2.836 4.436 1.00 92.19 114 MET A CA 1
ATOM 937 C C . MET A 1 114 ? 1.717 2.110 5.783 1.00 92.19 114 MET A C 1
ATOM 939 O O . MET A 1 114 ? 2.542 2.330 6.670 1.00 92.19 114 MET A O 1
ATOM 943 N N . MET A 1 115 ? 0.734 1.217 5.933 1.00 91.00 115 MET A N 1
ATOM 944 C CA . MET A 1 115 ? 0.544 0.410 7.138 1.00 91.00 115 MET A CA 1
ATOM 945 C C . MET A 1 115 ? 1.735 -0.524 7.386 1.00 91.00 115 MET A C 1
ATOM 947 O O . MET A 1 115 ? 2.206 -0.622 8.519 1.00 91.00 115 MET A O 1
ATOM 951 N N . MET A 1 116 ? 2.246 -1.182 6.342 1.00 92.69 116 MET A N 1
ATOM 952 C CA . MET A 1 116 ? 3.412 -2.067 6.442 1.00 92.69 116 MET A CA 1
ATOM 953 C C . MET A 1 116 ? 4.703 -1.298 6.737 1.00 92.69 116 MET A C 1
ATOM 955 O O . MET A 1 116 ? 5.517 -1.768 7.529 1.00 92.69 116 MET A O 1
ATOM 959 N N . LEU A 1 117 ? 4.843 -0.082 6.202 1.00 92.81 117 LEU A N 1
ATOM 960 C CA . LEU A 1 117 ? 5.926 0.846 6.550 1.00 92.81 117 LEU A CA 1
ATOM 961 C C . LEU A 1 117 ? 5.783 1.455 7.952 1.00 92.81 117 LEU A C 1
ATOM 963 O O . LEU A 1 117 ? 6.660 2.195 8.398 1.00 92.81 117 LEU A O 1
ATOM 967 N N . LYS A 1 118 ? 4.688 1.152 8.665 1.00 89.44 118 LYS A N 1
ATOM 968 C CA . LYS A 1 118 ? 4.330 1.736 9.966 1.00 89.44 118 LYS A CA 1
ATOM 969 C C . LYS A 1 118 ? 4.265 3.264 9.925 1.00 89.44 118 LYS A C 1
ATOM 971 O O . LYS A 1 118 ? 4.494 3.923 10.944 1.00 89.44 118 LYS A O 1
ATOM 976 N N . TYR A 1 119 ? 3.971 3.839 8.764 1.00 85.50 119 TYR A N 1
ATOM 977 C CA . TYR A 1 119 ? 3.865 5.277 8.593 1.00 85.50 119 TYR A CA 1
ATOM 978 C C . TYR A 1 119 ? 2.433 5.734 8.878 1.00 85.50 119 TYR A C 1
ATOM 980 O O . TYR A 1 119 ? 1.469 5.235 8.296 1.00 85.50 119 TYR A O 1
ATOM 988 N N . SER A 1 120 ? 2.293 6.692 9.791 1.00 66.94 120 SER A N 1
ATOM 989 C CA . SER A 1 120 ? 1.008 7.212 10.255 1.00 66.94 120 SER A CA 1
ATOM 990 C C . SER A 1 120 ? 0.998 8.741 10.195 1.00 66.94 120 SER A C 1
ATOM 992 O O . SER A 1 120 ? 1.026 9.390 11.236 1.00 66.94 120 SER A O 1
ATOM 994 N N . SER A 1 121 ? 1.005 9.336 9.001 1.00 63.06 121 SER A N 1
ATOM 995 C CA . SER A 1 121 ? 0.624 10.751 8.881 1.00 63.06 121 SER A CA 1
ATOM 996 C C . SER A 1 121 ? -0.887 10.914 9.008 1.00 63.06 121 SER A C 1
ATOM 998 O O . SER A 1 121 ? -1.632 9.925 8.978 1.00 63.06 121 SER A O 1
ATOM 1000 N N . ASP A 1 122 ? -1.331 12.166 9.127 1.00 57.84 122 ASP A N 1
ATOM 1001 C CA . ASP A 1 122 ? -2.739 12.541 9.061 1.00 57.84 122 ASP A CA 1
ATOM 1002 C C . ASP A 1 122 ? -3.384 11.914 7.823 1.00 57.84 122 ASP A C 1
ATOM 1004 O O . ASP A 1 122 ? -3.056 12.190 6.671 1.00 57.84 122 ASP A O 1
ATOM 1008 N N . ARG A 1 123 ? -4.252 10.937 8.093 1.00 62.50 123 ARG A N 1
ATOM 1009 C CA . ARG A 1 123 ? -4.743 9.929 7.141 1.00 62.50 123 ARG A CA 1
ATOM 1010 C C . ARG A 1 123 ? -5.813 10.482 6.185 1.00 62.50 123 ARG A C 1
ATOM 1012 O O . ARG A 1 123 ? -6.658 9.717 5.710 1.00 62.50 123 ARG A O 1
ATOM 1019 N N . GLU A 1 124 ? -5.842 11.794 5.964 1.00 61.44 124 GLU A N 1
ATOM 1020 C CA . GLU A 1 124 ? -6.927 12.484 5.258 1.00 61.44 124 GLU A CA 1
ATOM 1021 C C . GLU A 1 124 ? -6.883 12.240 3.747 1.00 61.44 124 GLU A C 1
ATOM 1023 O O . GLU A 1 124 ? -7.909 11.891 3.164 1.00 61.44 124 GLU A O 1
ATOM 1028 N N . ASP A 1 125 ? -5.700 12.275 3.128 1.00 66.06 125 ASP A N 1
ATOM 1029 C CA . ASP A 1 125 ? -5.565 12.201 1.663 1.00 66.06 125 ASP A CA 1
ATOM 1030 C C . ASP A 1 125 ? -6.028 10.862 1.063 1.00 66.06 125 ASP A C 1
ATOM 1032 O O . ASP A 1 125 ? -6.606 10.786 -0.029 1.00 66.06 125 ASP A O 1
ATOM 1036 N N . VAL A 1 126 ? -5.781 9.772 1.789 1.00 78.06 126 VAL A N 1
ATOM 1037 C CA . VAL A 1 126 ? -6.165 8.412 1.383 1.00 78.06 126 VAL A CA 1
ATOM 1038 C C . VAL A 1 126 ? -7.558 8.082 1.916 1.00 78.06 126 VAL A C 1
ATOM 1040 O O . VAL A 1 126 ? -8.346 7.434 1.227 1.00 78.06 126 VAL A O 1
ATOM 1043 N N . GLY A 1 127 ? -7.891 8.591 3.104 1.00 80.94 127 GLY A N 1
ATOM 1044 C CA . GLY A 1 127 ? -9.102 8.297 3.857 1.00 80.94 127 GLY A CA 1
ATOM 1045 C C . GLY A 1 127 ? -8.863 7.197 4.893 1.00 80.94 127 GLY A C 1
ATOM 1046 O O . GLY A 1 127 ? -8.514 6.065 4.551 1.00 80.94 127 GLY A O 1
ATOM 1047 N N . LYS A 1 128 ? -9.130 7.510 6.170 1.00 85.50 128 LYS A N 1
ATOM 1048 C CA . LYS A 1 128 ? -8.981 6.601 7.326 1.00 85.50 128 LYS A CA 1
ATOM 1049 C C . LYS A 1 128 ? -9.611 5.223 7.092 1.00 85.50 128 LYS A C 1
ATOM 1051 O O . LYS A 1 128 ? -9.019 4.219 7.480 1.00 85.50 128 LYS A O 1
ATOM 1056 N N . ARG A 1 129 ? -10.745 5.168 6.383 1.00 86.88 129 ARG A N 1
ATOM 1057 C CA . ARG A 1 129 ? -11.458 3.922 6.060 1.00 86.88 129 ARG A CA 1
ATOM 1058 C C . ARG A 1 129 ? -10.584 2.863 5.384 1.00 86.88 129 ARG A C 1
ATOM 1060 O O . ARG A 1 129 ? -10.730 1.693 5.688 1.00 86.88 129 ARG A O 1
ATOM 1067 N N . TYR A 1 130 ? -9.654 3.246 4.506 1.00 90.31 130 TYR A N 1
ATOM 1068 C CA . TYR A 1 130 ? -8.829 2.272 3.779 1.00 90.31 130 TYR A CA 1
ATOM 1069 C C . TYR A 1 130 ? -7.761 1.641 4.672 1.00 90.31 130 TYR A C 1
ATOM 1071 O O . TYR A 1 130 ? -7.392 0.489 4.470 1.00 90.31 130 TYR A O 1
ATOM 1079 N N . PHE A 1 131 ? -7.292 2.365 5.689 1.00 90.12 131 PHE A N 1
ATOM 1080 C CA . PHE A 1 131 ? -6.437 1.785 6.723 1.00 90.12 131 PHE A CA 1
ATOM 1081 C C . PHE A 1 131 ? -7.231 0.805 7.582 1.00 90.12 131 PHE A C 1
ATOM 1083 O O . PHE A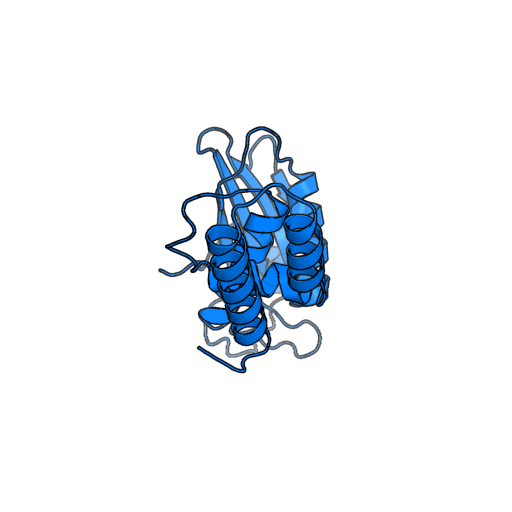 1 131 ? -6.775 -0.309 7.805 1.00 90.12 131 PHE A O 1
ATOM 1090 N N . LEU A 1 132 ? -8.432 1.204 8.011 1.00 90.12 132 LEU A N 1
ATOM 1091 C CA . LEU A 1 132 ? -9.322 0.362 8.812 1.00 90.12 132 LEU A CA 1
ATOM 1092 C C . LEU A 1 132 ? -9.673 -0.944 8.074 1.00 90.12 132 LEU A C 1
ATOM 1094 O O . LEU A 1 132 ? -9.424 -2.033 8.582 1.00 90.12 132 LEU A O 1
ATOM 1098 N N . LEU A 1 133 ? -10.077 -0.840 6.806 1.00 91.69 133 LEU A N 1
ATOM 1099 C CA . LEU A 1 133 ? -10.320 -1.991 5.935 1.00 91.69 133 LEU A CA 1
ATOM 1100 C C . LEU A 1 133 ? -9.095 -2.904 5.794 1.00 91.69 133 LEU A C 1
ATOM 1102 O O . LEU A 1 133 ? -9.249 -4.120 5.756 1.00 91.69 133 LEU A O 1
ATOM 1106 N N . ASN A 1 134 ? -7.880 -2.352 5.706 1.00 91.88 134 ASN A N 1
ATOM 1107 C CA . ASN A 1 134 ? -6.664 -3.166 5.636 1.00 91.88 134 ASN A CA 1
ATOM 1108 C C . ASN A 1 134 ? -6.375 -3.909 6.951 1.00 91.88 134 ASN A C 1
ATOM 1110 O O . ASN A 1 134 ? -5.984 -5.074 6.899 1.00 91.88 134 ASN A O 1
ATOM 1114 N N . TYR A 1 135 ? -6.595 -3.281 8.112 1.00 91.00 135 TYR A N 1
ATOM 1115 C CA . TYR A 1 135 ? -6.489 -3.971 9.402 1.00 91.00 135 TYR A CA 1
ATOM 1116 C C . TYR A 1 135 ? -7.501 -5.117 9.499 1.00 91.00 135 TYR A C 1
ATOM 1118 O O . TYR A 1 135 ? -7.108 -6.239 9.806 1.00 91.00 135 TYR A O 1
ATOM 1126 N N . TYR A 1 136 ? -8.763 -4.860 9.143 1.00 92.62 136 TYR A N 1
ATOM 1127 C CA . TYR A 1 136 ? -9.828 -5.865 9.160 1.00 92.62 136 TYR A CA 1
ATOM 1128 C C . TYR A 1 136 ? -9.584 -7.023 8.184 1.00 92.62 136 TYR A C 1
ATOM 1130 O O . TYR A 1 136 ? -9.750 -8.186 8.529 1.00 92.62 136 TYR A O 1
ATOM 1138 N N . LYS A 1 137 ? -9.126 -6.737 6.957 1.00 90.12 137 LYS A N 1
ATOM 1139 C CA . LYS A 1 137 ? -8.792 -7.786 5.976 1.00 90.12 137 LYS A CA 1
ATOM 1140 C C . LYS A 1 137 ? -7.657 -8.695 6.444 1.00 90.12 137 LYS A C 1
ATOM 1142 O O . LYS A 1 137 ? -7.614 -9.855 6.046 1.00 90.12 137 LYS A O 1
ATOM 1147 N N . LYS A 1 138 ? -6.721 -8.165 7.235 1.00 88.00 138 LYS A N 1
ATOM 1148 C CA . LYS A 1 138 ? -5.603 -8.933 7.789 1.00 88.00 138 LYS A CA 1
ATOM 1149 C C . LYS A 1 138 ? -6.029 -9.782 8.988 1.00 88.00 138 LYS A C 1
ATOM 1151 O O . LYS A 1 138 ? -5.507 -10.878 9.164 1.00 88.00 138 LYS A O 1
ATOM 1156 N N . ASP A 1 139 ? -6.938 -9.264 9.804 1.00 91.75 139 ASP A N 1
ATOM 1157 C CA . ASP A 1 139 ? -7.473 -9.921 10.991 1.00 91.75 139 ASP A CA 1
ATOM 1158 C C . ASP A 1 139 ? -8.925 -9.472 11.187 1.00 91.75 139 ASP A C 1
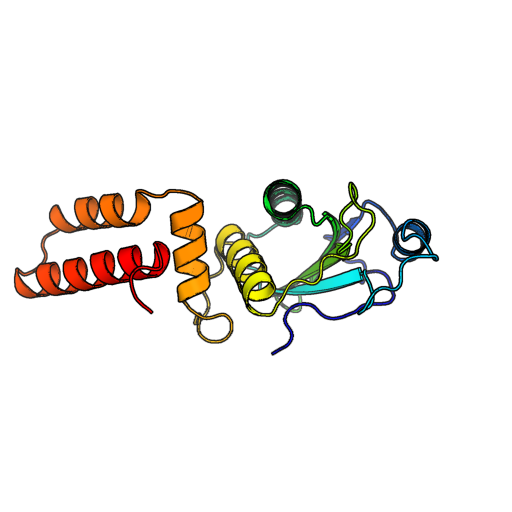ATOM 1160 O O . ASP A 1 139 ? -9.179 -8.357 11.646 1.00 91.75 139 ASP A O 1
ATOM 1164 N N . GLN A 1 140 ? -9.875 -10.339 10.824 1.00 92.00 140 GLN A N 1
ATOM 1165 C CA . GLN A 1 140 ? -11.307 -10.023 10.901 1.00 92.00 140 GLN A CA 1
ATOM 1166 C C . GLN A 1 140 ? -11.785 -9.800 12.341 1.00 92.00 140 GLN A C 1
ATOM 1168 O O . GLN A 1 140 ? -12.815 -9.174 12.544 1.00 92.00 140 GLN A O 1
ATOM 1173 N N . ASP A 1 141 ? -11.015 -10.234 13.341 1.00 93.50 141 ASP A N 1
ATOM 1174 C CA . ASP A 1 141 ? -11.344 -10.046 14.751 1.00 93.50 141 ASP A CA 1
ATOM 1175 C C . ASP A 1 141 ? -10.647 -8.822 15.370 1.00 93.50 141 ASP A C 1
ATOM 1177 O O . ASP A 1 141 ? -10.736 -8.618 16.580 1.00 93.50 141 ASP A O 1
ATOM 1181 N N . ILE A 1 142 ? -9.919 -8.007 14.591 1.00 94.19 142 ILE A N 1
ATOM 1182 C CA . ILE A 1 142 ? -9.063 -6.936 15.133 1.00 94.19 142 ILE A CA 1
ATOM 1183 C C . ILE A 1 142 ? -9.827 -5.931 16.003 1.00 94.19 142 ILE A C 1
ATOM 1185 O O . ILE A 1 142 ? -9.312 -5.492 17.031 1.00 94.19 142 ILE A O 1
ATOM 1189 N N . TYR A 1 143 ? -11.056 -5.573 15.622 1.00 93.19 143 TYR A N 1
ATOM 1190 C CA . TYR A 1 143 ? -11.861 -4.603 16.366 1.00 93.19 143 TYR A CA 1
ATOM 1191 C C . TYR A 1 143 ? -12.508 -5.214 17.599 1.00 93.19 143 TYR A C 1
ATOM 1193 O O . TYR A 1 143 ? -12.528 -4.557 18.637 1.00 93.19 143 TYR A O 1
ATOM 1201 N N . ARG A 1 144 ? -12.919 -6.485 17.528 1.00 89.38 144 ARG A N 1
ATOM 1202 C CA . ARG A 1 144 ? -13.362 -7.242 18.702 1.00 89.38 144 ARG A CA 1
ATOM 1203 C C . ARG A 1 144 ? -12.235 -7.385 19.726 1.00 89.38 144 ARG A C 1
ATOM 1205 O O . ARG A 1 144 ? -12.430 -7.053 20.885 1.00 89.38 144 ARG A O 1
ATOM 1212 N N . LYS A 1 145 ? -11.033 -7.772 19.287 1.00 92.69 145 LYS A N 1
ATOM 1213 C CA . LYS A 1 145 ? -9.835 -7.848 20.145 1.00 92.69 145 LYS A CA 1
ATOM 1214 C C . LYS A 1 145 ? -9.507 -6.494 20.774 1.00 92.69 145 LYS A C 1
ATOM 1216 O O . LYS A 1 145 ? -9.216 -6.421 21.960 1.00 92.69 145 LYS A O 1
ATOM 1221 N N . LEU A 1 146 ? -9.600 -5.409 20.002 1.00 91.75 146 LEU A N 1
ATOM 1222 C CA . LEU A 1 146 ? -9.376 -4.062 20.524 1.00 91.75 146 LEU A CA 1
ATOM 1223 C C . LEU A 1 146 ? -10.453 -3.649 21.538 1.00 91.75 146 LEU A C 1
ATOM 1225 O O . LEU A 1 146 ? -10.126 -2.995 22.526 1.00 91.75 146 LEU A O 1
ATOM 1229 N N . LEU A 1 147 ? -11.714 -4.031 21.313 1.00 89.88 147 LEU A N 1
ATOM 1230 C CA . LEU A 1 147 ? -12.808 -3.828 22.263 1.00 89.88 147 LEU A CA 1
ATOM 1231 C C . LEU A 1 147 ? -12.543 -4.586 23.572 1.00 89.88 147 LEU A C 1
ATOM 1233 O O . LEU A 1 147 ? -12.710 -4.023 24.657 1.00 89.88 147 LEU A O 1
ATOM 1237 N N . ASP A 1 148 ? -12.068 -5.826 23.463 1.00 89.25 148 ASP A N 1
ATOM 1238 C CA . ASP A 1 148 ? -11.690 -6.635 24.614 1.00 89.25 148 ASP A CA 1
ATOM 1239 C C . ASP A 1 148 ? -10.518 -6.006 25.382 1.00 89.25 148 ASP A C 1
ATOM 1241 O O . ASP A 1 148 ? -10.555 -5.897 26.604 1.00 89.25 148 ASP A O 1
ATOM 1245 N N . ASP A 1 149 ? -9.506 -5.489 24.688 1.00 89.25 149 ASP A N 1
ATOM 1246 C CA . ASP A 1 149 ? -8.363 -4.833 25.327 1.00 89.25 149 ASP A CA 1
ATOM 1247 C C . ASP A 1 149 ? -8.760 -3.556 26.085 1.00 89.25 149 ASP A C 1
ATOM 1249 O O . ASP A 1 149 ? -8.210 -3.264 27.153 1.00 89.25 149 ASP A O 1
ATOM 1253 N N . ILE A 1 150 ? -9.706 -2.766 25.558 1.00 88.44 150 ILE A N 1
ATOM 1254 C CA . ILE A 1 150 ? -10.150 -1.535 26.231 1.00 88.44 150 ILE A CA 1
ATOM 1255 C C . ILE A 1 150 ? -11.085 -1.809 27.410 1.00 88.44 150 ILE A C 1
ATOM 1257 O O . ILE A 1 150 ? -11.119 -0.992 28.330 1.00 88.44 150 ILE A O 1
ATOM 1261 N N . GLN A 1 151 ? -11.803 -2.939 27.426 1.00 81.25 151 GLN A N 1
ATOM 1262 C CA . GLN A 1 151 ? -12.695 -3.301 28.536 1.00 81.25 151 GLN A CA 1
ATOM 1263 C C . GLN A 1 151 ? -11.925 -3.531 29.842 1.00 81.25 151 GLN A C 1
ATOM 1265 O O . GLN A 1 151 ? -12.448 -3.303 30.930 1.00 81.25 151 GLN A O 1
ATOM 1270 N N . HIS A 1 152 ? -10.661 -3.943 29.731 1.00 79.38 152 HIS A N 1
ATOM 1271 C CA . HIS A 1 152 ? -9.777 -4.203 30.863 1.00 79.38 152 HIS A CA 1
ATOM 1272 C C . HIS A 1 152 ? -8.982 -2.966 31.313 1.00 79.38 152 HIS A C 1
ATOM 1274 O O . HIS A 1 152 ? -8.127 -3.070 32.193 1.00 79.38 152 HIS A O 1
ATOM 1280 N N . LYS A 1 153 ? -9.241 -1.786 30.732 1.00 83.50 153 LYS A N 1
ATOM 1281 C CA . LYS A 1 153 ? -8.598 -0.524 31.123 1.00 83.50 153 LYS A CA 1
ATOM 1282 C C . LYS A 1 153 ? -9.503 0.334 32.004 1.00 83.50 153 LYS A C 1
ATOM 1284 O O . LYS A 1 153 ? -10.723 0.309 31.887 1.00 83.50 153 LYS A O 1
ATOM 1289 N N . ASN A 1 154 ? -8.882 1.162 32.848 1.00 81.19 154 ASN A N 1
ATOM 1290 C CA . ASN A 1 154 ? -9.569 2.094 33.750 1.00 81.19 154 ASN A CA 1
ATOM 1291 C C . ASN A 1 154 ? -10.141 3.310 32.997 1.00 81.19 154 ASN A C 1
ATOM 1293 O O . ASN A 1 154 ? -9.676 4.438 33.160 1.00 81.19 154 ASN A O 1
ATOM 1297 N N . PHE A 1 155 ? -11.144 3.086 32.152 1.00 83.12 155 PHE A N 1
ATOM 1298 C CA . PHE A 1 155 ? -11.949 4.151 31.562 1.00 83.12 155 PHE A CA 1
ATOM 1299 C C . PHE A 1 155 ? -13.155 4.473 32.447 1.00 83.12 155 PHE A C 1
ATOM 1301 O O . PHE A 1 155 ? -13.700 3.608 33.131 1.00 83.12 155 PHE A O 1
ATOM 1308 N N . SER A 1 156 ? -13.621 5.725 32.409 1.00 86.69 156 SER A N 1
ATOM 1309 C CA . SER A 1 156 ? -14.953 6.038 32.930 1.00 86.69 156 SER A CA 1
ATOM 1310 C C . SER A 1 156 ? -16.013 5.296 32.107 1.00 86.69 156 SER A C 1
ATOM 1312 O O . SER A 1 156 ? -15.816 5.038 30.916 1.00 86.69 156 SER A O 1
ATOM 1314 N N . LYS A 1 157 ? -17.170 4.998 32.713 1.00 85.88 157 LYS A N 1
ATOM 1315 C CA . LYS A 1 157 ? -18.284 4.319 32.029 1.00 85.88 157 LYS A CA 1
ATOM 1316 C C . LYS A 1 157 ? -18.676 5.013 30.716 1.00 85.88 157 LYS A C 1
ATOM 1318 O O . LYS A 1 157 ? -18.899 4.344 29.712 1.00 85.88 157 LYS A O 1
ATOM 1323 N N . ASN A 1 158 ? -18.703 6.347 30.717 1.00 88.94 158 ASN A N 1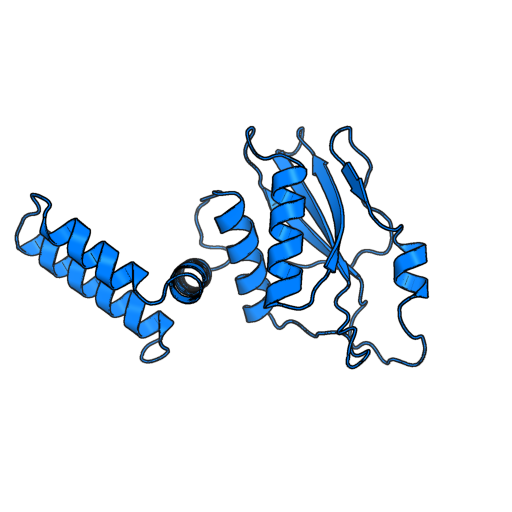
ATOM 1324 C CA . ASN A 1 158 ? -19.040 7.139 29.533 1.00 88.94 158 ASN A CA 1
ATOM 1325 C C . ASN A 1 158 ? -17.974 7.007 28.439 1.00 88.94 158 ASN A C 1
ATOM 1327 O O . ASN A 1 158 ? -18.318 6.783 27.283 1.00 88.94 158 ASN A O 1
ATOM 1331 N N . ASN A 1 159 ? -16.688 7.087 28.797 1.00 88.38 159 ASN A N 1
ATOM 1332 C CA . ASN A 1 159 ? -15.604 6.955 27.824 1.00 88.38 159 ASN A CA 1
ATOM 1333 C C . ASN A 1 159 ? -15.578 5.552 27.206 1.00 88.38 159 ASN A C 1
ATOM 1335 O O . ASN A 1 159 ? -15.383 5.428 26.001 1.00 88.38 159 ASN A O 1
ATOM 1339 N N . TYR A 1 160 ? -15.816 4.509 28.007 1.00 90.50 160 TYR A N 1
ATOM 1340 C CA . TYR A 1 160 ? -15.912 3.142 27.498 1.00 90.50 160 TYR A CA 1
ATOM 1341 C C . TYR A 1 160 ? -17.073 2.981 26.507 1.00 90.50 160 TYR A C 1
ATOM 1343 O O . TYR A 1 160 ? -16.861 2.446 25.424 1.00 90.50 160 TYR A O 1
ATOM 1351 N N . SER A 1 161 ? -18.268 3.488 26.838 1.00 89.69 161 SER A N 1
ATOM 1352 C CA . SER A 1 161 ? -19.436 3.406 25.946 1.00 89.69 161 SER A CA 1
ATOM 1353 C C . SER A 1 161 ? -19.160 4.052 24.590 1.00 89.69 161 SER A C 1
ATOM 1355 O O . SER A 1 161 ? -19.383 3.430 23.561 1.00 89.69 161 SER A O 1
ATOM 1357 N N . VAL A 1 162 ? -18.597 5.265 24.584 1.00 93.50 162 VAL A N 1
ATOM 1358 C CA . VAL A 1 162 ? -18.274 5.975 23.337 1.00 93.50 162 VAL A CA 1
ATOM 1359 C C . VAL A 1 162 ? -17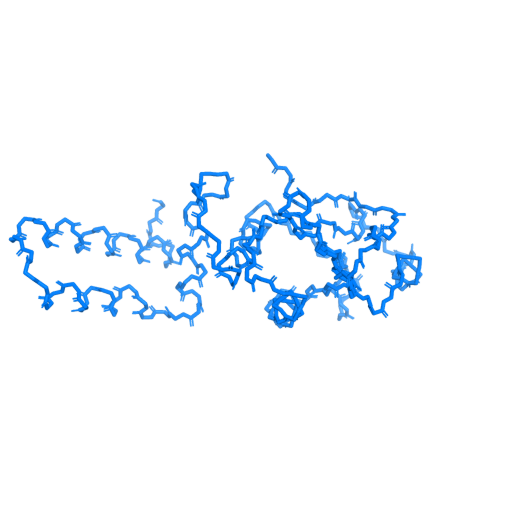.234 5.211 22.515 1.00 93.50 162 VAL A C 1
ATOM 1361 O O . VAL A 1 162 ? -17.375 5.092 21.301 1.00 93.50 162 VAL A O 1
ATOM 1364 N N . LEU A 1 163 ? -16.186 4.677 23.152 1.00 92.12 163 LEU A N 1
ATOM 1365 C CA . LEU A 1 163 ? -15.167 3.891 22.452 1.00 92.12 163 LEU A CA 1
ATOM 1366 C C . LEU A 1 163 ? -15.743 2.604 21.860 1.00 92.12 163 LEU A C 1
ATOM 1368 O O . LEU A 1 163 ? -15.411 2.264 20.726 1.00 92.12 163 LEU A O 1
ATOM 1372 N N . LYS A 1 164 ? -16.613 1.917 22.604 1.00 92.12 164 LYS A N 1
ATOM 1373 C CA . LYS A 1 164 ? -17.321 0.732 22.128 1.00 92.12 164 LYS A CA 1
ATOM 1374 C C . LYS A 1 164 ? -18.149 1.051 20.883 1.00 92.12 164 LYS A C 1
ATOM 1376 O O . LYS A 1 164 ? -17.944 0.405 19.861 1.00 92.12 164 LYS A O 1
ATOM 1381 N N . ASP A 1 165 ? -18.983 2.089 20.937 1.00 93.56 165 ASP A N 1
ATOM 1382 C CA . ASP A 1 165 ? -19.833 2.492 19.810 1.00 93.56 165 ASP A CA 1
ATOM 1383 C C . ASP A 1 165 ? -18.995 2.851 18.568 1.00 93.56 165 ASP A C 1
ATOM 1385 O O . ASP A 1 165 ? -19.345 2.495 17.442 1.00 93.56 165 ASP A O 1
ATOM 1389 N N . ILE A 1 166 ? -17.844 3.513 18.757 1.00 93.25 166 ILE A N 1
ATOM 1390 C CA . ILE A 1 166 ? -16.906 3.825 17.667 1.00 93.25 166 ILE A CA 1
ATOM 1391 C C . ILE A 1 166 ? -16.339 2.546 17.043 1.00 93.25 166 ILE A C 1
ATOM 1393 O O . ILE A 1 166 ? -16.279 2.450 15.817 1.00 93.25 166 ILE A O 1
ATOM 1397 N N . LEU A 1 167 ? -15.891 1.584 17.854 1.00 94.06 167 LEU A N 1
ATOM 1398 C CA . LEU A 1 167 ? -15.301 0.341 17.352 1.00 94.06 167 LEU A CA 1
ATOM 1399 C C . LEU A 1 167 ? -16.335 -0.524 16.628 1.00 94.06 167 LEU A C 1
ATOM 1401 O O . LEU A 1 167 ? -16.046 -1.005 15.534 1.00 94.06 167 LEU A O 1
ATOM 1405 N N . GLU A 1 168 ? -17.543 -0.644 17.177 1.00 92.44 168 GLU A N 1
ATOM 1406 C CA . GLU A 1 168 ? -18.655 -1.349 16.531 1.00 92.44 168 GLU A CA 1
ATOM 1407 C C . GLU A 1 168 ? -19.061 -0.667 15.218 1.00 92.44 168 GLU A C 1
ATOM 1409 O O . GLU A 1 168 ? -19.281 -1.333 14.205 1.00 92.44 168 GLU A O 1
ATOM 1414 N N . TYR A 1 169 ? -19.118 0.669 15.177 1.00 92.88 169 TYR A N 1
ATOM 1415 C CA . TYR A 1 169 ? -19.369 1.393 13.929 1.00 92.88 169 TYR A CA 1
ATOM 1416 C C . TYR A 1 169 ? -18.267 1.130 12.894 1.00 92.88 169 TYR A C 1
ATOM 1418 O O . TYR A 1 169 ? -18.564 0.837 11.737 1.00 92.88 169 TYR A O 1
ATOM 1426 N N . VAL A 1 170 ? -16.996 1.182 13.299 1.00 92.62 170 VAL A N 1
ATOM 1427 C CA . VAL A 1 170 ? -15.850 0.907 12.421 1.00 92.62 170 VAL A CA 1
ATOM 1428 C C . VAL A 1 170 ? -15.893 -0.514 11.855 1.00 92.62 170 VAL A C 1
ATOM 1430 O O . VAL A 1 170 ? -15.631 -0.695 10.663 1.00 92.62 170 VAL A O 1
ATOM 1433 N N . GLU A 1 171 ? -16.238 -1.509 12.670 1.00 92.69 171 GLU A N 1
ATOM 1434 C CA . GLU A 1 171 ? -16.406 -2.893 12.224 1.00 92.69 171 GLU A CA 1
ATOM 1435 C C . GLU A 1 171 ? -17.544 -3.011 11.202 1.00 92.69 171 GLU A C 1
ATOM 1437 O O . GLU A 1 171 ? -17.325 -3.510 10.099 1.00 92.69 171 GLU A O 1
ATOM 1442 N N . ASN A 1 172 ? -18.709 -2.420 11.488 1.00 91.94 172 ASN A N 1
ATOM 1443 C CA . ASN A 1 172 ? -19.841 -2.393 10.558 1.00 91.94 172 ASN A CA 1
ATOM 1444 C C . ASN A 1 172 ? -19.505 -1.683 9.228 1.00 91.94 172 ASN A C 1
ATOM 1446 O O . ASN A 1 172 ? -19.990 -2.096 8.170 1.00 91.94 172 ASN A O 1
ATOM 1450 N N . VAL A 1 173 ? -18.682 -0.624 9.249 1.00 90.44 173 VAL A N 1
ATOM 1451 C CA . VAL A 1 173 ? -18.161 0.021 8.026 1.00 90.44 173 VAL A CA 1
ATOM 1452 C C . VAL A 1 173 ? -17.286 -0.962 7.246 1.00 90.44 173 VAL A C 1
ATOM 1454 O O . VAL A 1 173 ? -17.390 -1.045 6.021 1.00 90.44 173 VAL A O 1
ATOM 1457 N N . CYS A 1 174 ? -16.424 -1.716 7.933 1.00 90.06 174 CYS A N 1
ATOM 1458 C CA . CYS A 1 174 ? -15.525 -2.676 7.293 1.00 90.06 174 CYS A CA 1
ATOM 1459 C C . CYS A 1 174 ? -16.266 -3.876 6.685 1.00 90.06 174 CYS A C 1
ATOM 1461 O O . CYS A 1 174 ? -15.869 -4.359 5.625 1.00 90.06 174 CYS A O 1
ATOM 1463 N N . GLU A 1 175 ? -17.365 -4.301 7.304 1.00 91.12 175 GLU A N 1
ATOM 1464 C CA . GLU A 1 175 ? -18.278 -5.328 6.787 1.00 91.12 175 GLU A CA 1
ATOM 1465 C C . GLU A 1 175 ? -19.200 -4.815 5.666 1.00 91.12 175 GLU A C 1
ATOM 1467 O O . GLU A 1 175 ? -19.893 -5.600 5.020 1.00 91.12 175 GLU A O 1
ATOM 1472 N N . GLY A 1 176 ? -19.235 -3.500 5.424 1.00 88.19 176 GLY A N 1
ATOM 1473 C CA . GLY A 1 176 ? -20.099 -2.876 4.419 1.00 88.19 176 GLY A CA 1
ATOM 1474 C C . GLY A 1 176 ? -21.573 -2.771 4.825 1.00 88.19 176 GLY A C 1
ATOM 1475 O O . GLY A 1 176 ? -22.419 -2.511 3.969 1.00 88.19 176 GLY A O 1
ATOM 1476 N N . LYS A 1 177 ? -21.892 -2.946 6.114 1.00 90.19 177 LYS A N 1
ATOM 1477 C CA . LYS A 1 177 ? -23.250 -2.783 6.664 1.00 90.19 177 LYS A CA 1
ATOM 1478 C C . LYS A 1 177 ? -23.663 -1.313 6.756 1.00 90.19 177 LYS A C 1
ATOM 1480 O O . LYS A 1 177 ? -24.845 -0.996 6.650 1.00 90.19 177 LYS A O 1
ATOM 1485 N N . VAL A 1 178 ? -22.693 -0.415 6.935 1.00 86.75 178 VAL A N 1
ATOM 1486 C CA . VAL A 1 178 ? -22.892 1.041 7.019 1.00 86.75 178 VAL A CA 1
ATOM 1487 C C . VAL A 1 178 ? -21.837 1.785 6.185 1.00 86.75 178 VAL A C 1
ATOM 1489 O O . VAL A 1 178 ? -20.858 1.186 5.738 1.00 86.75 178 VAL A O 1
ATOM 1492 N N . LYS A 1 179 ? -22.064 3.077 5.917 1.00 77.56 179 LYS A N 1
ATOM 1493 C CA . LYS A 1 179 ? -21.184 3.931 5.098 1.00 77.56 179 LYS A CA 1
ATOM 1494 C C . LYS A 1 179 ? -20.372 4.901 5.940 1.00 77.56 179 LYS A C 1
ATOM 1496 O O . LYS A 1 179 ? -20.894 5.321 6.997 1.00 77.56 179 LYS A O 1
#